Protein AF-A0A444I3M3-F1 (afdb_monomer)

Secondary structure (DSSP, 8-state):
---EEEE-------------SSSS-HHHHHHHHHHHHHHHTT--EEEEEEETTEEEEEETTSPPEEHHHHHHHHHHHHS---

Sequence (82 aa):
MSAIFVQAVADFGVFSGTRENRRLSQREKLEEAILNMATALGESQVERASSQSGMIYRVRPDSFQSASNTIVSLSRRLMPKI

Organism: Rhizobium leguminosarum (NCBI:txid384)

Mean predicted aligned error: 11.31 Å

Foldseek 3Di:
DAEDEDEDDDDDDDDDDDDDDDPDGPVRVLVVLLRVLLVVVVFRYKYWYADNVGIWIDGPPDDTDDSVVSNVVSVVVPDDPD

Nearest PDB structures (foldseek):
  4ecb-assembly1_B  TM=5.181E-01  e=6.532E+00  Schistosoma japonicum
  8ebt-assembly1_E  TM=3.480E-01  e=2.263E+00  Homo sapiens
  7zsb-assembly1_6  TM=2.972E-01  e=5.721E+00  Saccharomyces cerevisiae

Structure (mmCIF, N/CA/C/O backbone):
data_AF-A0A444I3M3-F1
#
_entry.id   AF-A0A444I3M3-F1
#
loop_
_atom_site.group_PDB
_atom_site.id
_atom_site.type_symbol
_atom_site.label_atom_id
_atom_site.label_alt_id
_atom_site.label_comp_id
_atom_site.label_asym_id
_atom_site.label_entity_id
_atom_site.label_seq_id
_atom_site.pdbx_PDB_ins_code
_atom_site.Cartn_x
_atom_site.Cartn_y
_atom_site.Cartn_z
_atom_site.occupancy
_atom_site.B_iso_or_equiv
_atom_site.auth_seq_id
_atom_site.auth_comp_id
_atom_site.auth_asym_id
_atom_site.auth_atom_id
_atom_site.pdbx_PDB_model_num
ATOM 1 N N . MET A 1 1 ? -12.936 9.298 3.250 1.00 40.19 1 MET A N 1
ATOM 2 C CA . MET A 1 1 ? -11.614 9.933 3.066 1.00 40.19 1 MET A CA 1
ATOM 3 C C . MET A 1 1 ? -10.934 9.221 1.914 1.00 40.19 1 MET A C 1
ATOM 5 O O . MET A 1 1 ? -10.949 7.999 1.914 1.00 40.19 1 MET A O 1
ATOM 9 N N . SER A 1 2 ? -10.431 9.956 0.926 1.00 33.59 2 SER A N 1
ATOM 10 C CA . SER A 1 2 ? -9.825 9.389 -0.284 1.00 33.59 2 SER A CA 1
ATOM 11 C C . SER A 1 2 ? -8.304 9.463 -0.156 1.00 33.59 2 SER A C 1
ATOM 13 O O . SER A 1 2 ? -7.777 10.551 0.065 1.00 33.59 2 SER A O 1
ATOM 15 N N . ALA A 1 3 ? -7.602 8.334 -0.254 1.00 35.62 3 ALA A N 1
ATOM 16 C CA . ALA A 1 3 ? -6.140 8.311 -0.260 1.00 35.62 3 ALA A CA 1
ATOM 17 C C . ALA A 1 3 ? -5.609 8.840 -1.607 1.00 35.62 3 ALA A C 1
ATOM 19 O O . ALA A 1 3 ? -6.138 8.499 -2.666 1.00 35.62 3 ALA A O 1
ATOM 20 N N . ILE A 1 4 ? -4.581 9.690 -1.570 1.00 40.03 4 ILE A N 1
ATOM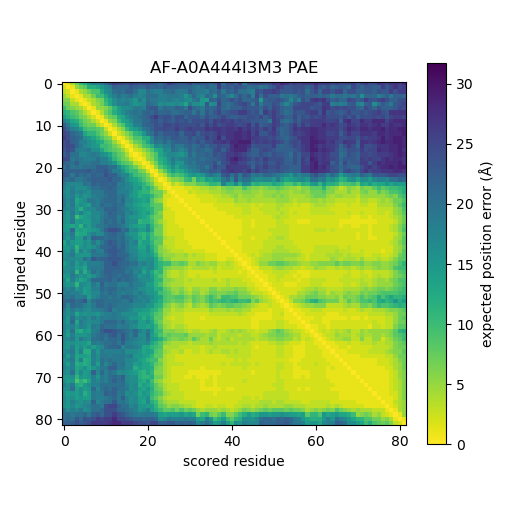 21 C CA . ILE A 1 4 ? -3.979 10.322 -2.754 1.00 40.03 4 ILE A CA 1
ATOM 22 C C . ILE A 1 4 ? -2.528 9.854 -2.865 1.00 40.03 4 ILE A C 1
ATOM 24 O O . ILE A 1 4 ? -1.785 9.888 -1.884 1.00 40.03 4 ILE A O 1
ATOM 28 N N . PHE A 1 5 ? -2.113 9.440 -4.062 1.00 38.28 5 PHE A N 1
ATOM 29 C CA . PHE A 1 5 ? -0.712 9.145 -4.346 1.00 38.28 5 PHE A CA 1
ATOM 30 C C . PHE A 1 5 ? 0.080 10.435 -4.579 1.00 38.28 5 PHE A C 1
ATOM 32 O O . PHE A 1 5 ? -0.273 11.238 -5.442 1.00 38.28 5 PHE A O 1
ATOM 39 N N . VAL A 1 6 ? 1.200 10.588 -3.870 1.00 39.41 6 VAL A N 1
ATOM 40 C CA . VAL A 1 6 ? 2.221 11.608 -4.155 1.00 39.41 6 VAL A CA 1
ATOM 41 C C . VAL A 1 6 ? 3.428 10.908 -4.779 1.00 39.41 6 VAL A C 1
ATOM 43 O O . VAL A 1 6 ? 3.919 9.917 -4.239 1.00 39.41 6 VAL A O 1
ATOM 46 N N . GLN A 1 7 ? 3.877 11.380 -5.944 1.00 35.84 7 GLN A N 1
ATOM 47 C CA . GLN A 1 7 ? 4.949 10.756 -6.723 1.00 35.84 7 GLN A CA 1
ATOM 48 C C . GLN A 1 7 ? 6.247 11.560 -6.593 1.00 35.84 7 GLN A C 1
ATOM 50 O O . GLN A 1 7 ? 6.317 12.694 -7.056 1.00 35.84 7 GLN A O 1
ATOM 55 N N . ALA A 1 8 ? 7.279 10.962 -5.996 1.00 36.84 8 ALA A N 1
ATOM 56 C CA . ALA A 1 8 ? 8.646 11.476 -6.065 1.00 36.84 8 ALA A CA 1
ATOM 57 C C . ALA A 1 8 ? 9.335 10.934 -7.331 1.00 36.84 8 ALA A C 1
ATOM 59 O O . ALA A 1 8 ? 9.310 9.727 -7.586 1.00 36.84 8 ALA A O 1
ATOM 60 N N . VAL A 1 9 ? 9.905 11.827 -8.144 1.00 37.94 9 VAL A N 1
ATOM 61 C CA . VAL A 1 9 ? 10.557 11.491 -9.420 1.00 37.94 9 VAL A CA 1
ATOM 62 C C . VAL A 1 9 ? 12.018 11.127 -9.158 1.00 37.94 9 VAL A C 1
ATOM 64 O O . VAL A 1 9 ? 12.767 11.942 -8.628 1.00 37.94 9 VAL A O 1
ATOM 67 N N . ALA A 1 10 ? 12.420 9.915 -9.533 1.00 39.09 10 ALA A N 1
ATOM 68 C CA . ALA A 1 10 ? 13.822 9.526 -9.644 1.00 39.09 10 ALA A CA 1
ATOM 69 C C . ALA A 1 10 ? 13.984 8.600 -10.858 1.00 39.09 10 ALA A C 1
ATOM 71 O O . ALA A 1 10 ? 13.241 7.626 -11.016 1.00 39.09 10 ALA A O 1
ATOM 72 N N . ASP A 1 11 ? 14.921 8.980 -11.719 1.00 41.97 11 ASP A N 1
ATOM 73 C CA . ASP A 1 11 ? 15.134 8.497 -13.078 1.00 41.97 11 ASP A CA 1
ATOM 74 C C . ASP A 1 11 ? 15.904 7.152 -13.176 1.00 41.97 11 ASP A C 1
ATOM 76 O O . ASP A 1 11 ? 16.837 6.897 -12.416 1.00 41.97 11 ASP A O 1
ATOM 80 N N . PHE A 1 12 ? 15.531 6.373 -14.208 1.00 49.38 12 PHE A N 1
ATOM 81 C CA . PHE A 1 12 ? 16.185 5.228 -14.893 1.00 49.38 12 PHE A CA 1
ATOM 82 C C . PHE A 1 12 ? 16.288 3.809 -14.267 1.00 49.38 12 PHE A C 1
ATOM 84 O O . PHE A 1 12 ? 16.809 3.608 -13.176 1.00 49.38 12 PHE A O 1
ATOM 91 N N . GLY A 1 13 ? 15.935 2.800 -15.099 1.00 40.41 13 GLY A N 1
ATOM 92 C CA . GLY A 1 13 ? 16.442 1.407 -15.059 1.00 40.41 13 GLY A CA 1
ATOM 93 C C . GLY A 1 13 ? 15.376 0.292 -15.136 1.00 40.41 13 GLY A C 1
ATOM 94 O O . GLY A 1 13 ? 14.596 0.127 -14.213 1.00 40.41 13 GLY A O 1
ATOM 95 N N . VAL A 1 14 ? 15.327 -0.480 -16.230 1.00 44.78 14 VAL A N 1
ATOM 96 C CA . VAL A 1 14 ? 14.237 -1.409 -16.641 1.00 44.78 14 VAL A CA 1
ATOM 97 C C . VAL A 1 14 ? 14.344 -2.825 -16.043 1.00 44.78 14 VAL A C 1
ATOM 99 O O . VAL A 1 14 ? 15.434 -3.381 -16.047 1.00 44.78 14 VAL A O 1
ATOM 102 N N . PHE A 1 15 ? 13.207 -3.475 -15.723 1.00 34.94 15 PHE A N 1
ATOM 103 C CA . PHE A 1 15 ? 13.049 -4.947 -15.748 1.00 34.94 15 PHE A CA 1
ATOM 104 C C . PHE A 1 15 ? 11.663 -5.384 -16.277 1.00 34.94 15 PHE A C 1
ATOM 106 O O . PHE A 1 15 ? 10.634 -4.783 -15.969 1.00 34.94 15 PHE A O 1
ATOM 113 N N . SER A 1 16 ? 11.654 -6.427 -17.114 1.00 41.50 16 SER A N 1
ATOM 114 C CA . SER A 1 16 ? 10.506 -7.003 -17.834 1.00 41.50 16 SER A CA 1
ATOM 115 C C . SER A 1 16 ? 9.632 -7.906 -16.949 1.00 41.50 16 SER A C 1
ATOM 117 O O . SER A 1 16 ? 10.150 -8.833 -16.332 1.00 41.50 16 SER A O 1
ATOM 119 N N . GLY A 1 17 ? 8.313 -7.676 -16.933 1.00 36.16 17 GLY A N 1
ATOM 120 C CA . GLY A 1 17 ? 7.337 -8.455 -16.156 1.00 36.16 17 GLY A CA 1
ATOM 121 C C . GLY A 1 17 ? 6.294 -9.188 -17.008 1.00 36.16 17 GLY A C 1
ATOM 122 O O . GLY A 1 17 ? 5.930 -8.747 -18.101 1.00 36.16 17 GLY A O 1
ATOM 123 N N . THR A 1 18 ? 5.809 -10.310 -16.474 1.00 33.66 18 THR A N 1
ATOM 124 C CA . THR A 1 18 ? 4.762 -11.185 -17.018 1.00 33.66 18 THR A CA 1
ATOM 125 C C . THR A 1 18 ? 3.459 -10.409 -17.252 1.00 33.66 18 THR A C 1
ATOM 127 O O . THR A 1 18 ? 2.910 -9.800 -16.335 1.00 33.66 18 THR A O 1
ATOM 130 N N . ARG A 1 19 ? 2.946 -10.412 -18.490 1.00 35.16 19 ARG A N 1
ATOM 131 C CA . ARG A 1 19 ? 1.680 -9.756 -18.856 1.00 35.16 19 ARG A CA 1
ATOM 132 C C . ARG A 1 19 ? 0.525 -10.745 -18.773 1.00 35.16 19 ARG A C 1
ATOM 134 O O . ARG A 1 19 ? 0.445 -11.654 -19.591 1.00 35.16 19 ARG A O 1
ATOM 141 N N . GLU A 1 20 ? -0.406 -10.497 -17.856 1.00 35.53 20 GLU A N 1
ATOM 142 C CA . GLU A 1 20 ? -1.732 -11.111 -17.887 1.00 35.53 20 GLU A CA 1
ATOM 143 C C . GLU A 1 20 ? -2.818 -10.068 -18.201 1.00 35.53 20 GLU A C 1
ATOM 145 O O . GLU A 1 20 ? -2.757 -8.901 -17.808 1.00 35.53 20 GLU A O 1
ATOM 150 N N . ASN A 1 21 ? -3.793 -10.517 -18.982 1.00 40.41 21 ASN A N 1
ATOM 151 C CA . ASN A 1 21 ? -4.678 -9.751 -19.845 1.00 40.41 21 ASN A CA 1
ATOM 152 C C . ASN A 1 21 ? -5.933 -9.270 -19.090 1.00 40.41 21 ASN A C 1
ATOM 154 O O . ASN A 1 21 ? -6.746 -10.105 -18.710 1.00 40.41 21 ASN A O 1
ATOM 158 N N . ARG A 1 22 ? -6.086 -7.953 -18.852 1.00 41.97 22 ARG A N 1
ATOM 159 C CA . ARG A 1 22 ? -7.357 -7.238 -18.544 1.00 41.97 22 ARG A CA 1
ATOM 160 C C . ARG A 1 22 ? -7.065 -5.766 -18.226 1.00 41.97 22 ARG A C 1
ATOM 162 O O . ARG A 1 22 ? -6.957 -5.450 -17.054 1.00 41.97 22 ARG A O 1
ATOM 169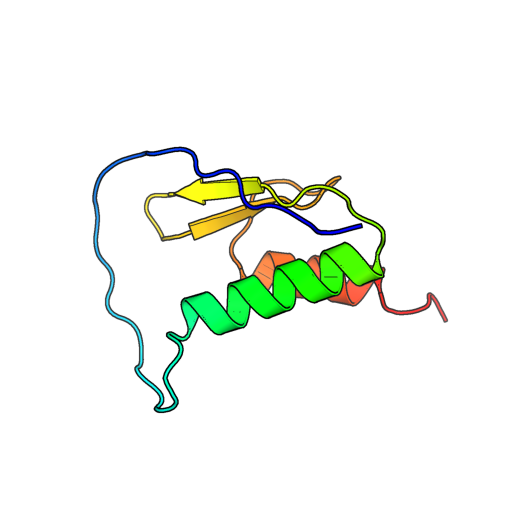 N N . ARG A 1 23 ? -6.926 -4.908 -19.250 1.00 51.78 23 ARG A N 1
ATOM 170 C CA . ARG A 1 23 ? -6.980 -3.413 -19.265 1.00 51.78 23 ARG A CA 1
ATOM 171 C C . ARG A 1 23 ? -6.213 -2.580 -18.202 1.00 51.78 23 ARG A C 1
ATOM 173 O O . ARG A 1 23 ? -6.099 -1.379 -18.386 1.00 51.78 23 ARG A O 1
ATOM 180 N N . LEU A 1 24 ? -5.659 -3.198 -17.168 1.00 51.50 24 LEU A N 1
ATOM 181 C CA . LEU A 1 24 ? -4.874 -2.666 -16.067 1.00 51.50 24 LEU A CA 1
ATOM 182 C C . LEU A 1 24 ? -3.591 -3.493 -16.008 1.00 51.50 24 LEU A C 1
ATOM 184 O O . LEU A 1 24 ? -3.624 -4.730 -16.001 1.00 51.50 24 LEU A O 1
ATOM 188 N N . SER A 1 25 ? -2.459 -2.810 -15.980 1.00 68.50 25 SER A N 1
ATOM 189 C CA . SER A 1 25 ? -1.157 -3.406 -15.725 1.00 68.50 25 SER A CA 1
ATOM 190 C C . SER A 1 25 ? -1.141 -4.094 -14.353 1.00 68.50 25 SER A C 1
ATOM 192 O O . SER A 1 25 ? -1.836 -3.692 -13.421 1.00 68.50 25 SER A O 1
ATOM 194 N N . GLN A 1 26 ? -0.319 -5.136 -14.202 1.00 69.88 26 GLN A N 1
ATOM 195 C CA . GLN A 1 26 ? -0.118 -5.823 -12.917 1.00 69.88 26 GLN A CA 1
ATOM 196 C C . GLN A 1 26 ? 0.215 -4.835 -11.785 1.00 69.88 26 GLN A C 1
ATOM 198 O O . GLN A 1 26 ? -0.249 -4.991 -10.661 1.00 69.88 26 GLN A O 1
ATOM 203 N N . ARG A 1 27 ? 0.961 -3.775 -12.115 1.00 73.12 27 ARG A N 1
ATOM 204 C CA . ARG A 1 27 ? 1.293 -2.670 -11.216 1.00 73.12 27 ARG A CA 1
ATOM 205 C C . ARG A 1 27 ? 0.051 -1.939 -10.704 1.00 73.12 27 ARG A C 1
ATOM 207 O O . ARG A 1 27 ? -0.065 -1.741 -9.504 1.00 73.12 27 ARG A O 1
ATOM 214 N N . GLU A 1 28 ? -0.873 -1.566 -11.586 1.00 74.62 28 GLU A N 1
ATOM 215 C CA . GLU A 1 28 ? -2.093 -0.838 -11.202 1.00 74.62 28 GLU A CA 1
ATOM 216 C C . GLU A 1 28 ? -2.972 -1.662 -10.260 1.00 74.62 28 GLU A C 1
ATOM 218 O O . GLU A 1 28 ? -3.470 -1.130 -9.275 1.00 74.62 28 GLU A O 1
ATOM 223 N N . 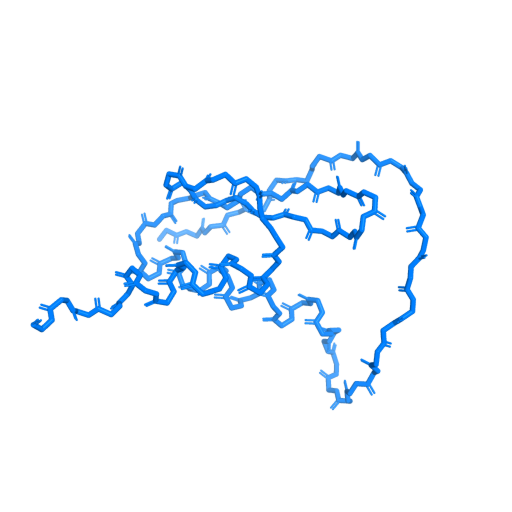LYS A 1 29 ? -3.075 -2.978 -10.487 1.00 80.56 29 LYS A N 1
ATOM 224 C CA . LYS A 1 29 ? -3.812 -3.878 -9.584 1.00 80.56 29 LYS A CA 1
ATOM 225 C C . LYS A 1 29 ? -3.191 -3.940 -8.184 1.00 80.56 29 LYS A C 1
ATOM 227 O O . LYS A 1 29 ? -3.910 -3.983 -7.190 1.00 80.56 29 LYS A O 1
ATOM 232 N N . LEU A 1 30 ? -1.860 -3.959 -8.099 1.00 84.88 30 LEU A N 1
ATOM 233 C CA . LEU A 1 30 ? -1.151 -3.969 -6.816 1.00 84.88 30 LEU A CA 1
ATOM 234 C C . LEU A 1 30 ? -1.300 -2.631 -6.082 1.00 84.88 30 LEU A C 1
ATOM 236 O O . LEU A 1 30 ? -1.515 -2.620 -4.874 1.00 84.88 30 LEU A O 1
ATOM 240 N N . GLU A 1 31 ? -1.231 -1.512 -6.805 1.00 86.19 31 GLU A N 1
ATOM 241 C CA . GLU A 1 31 ? -1.449 -0.176 -6.239 1.00 86.19 31 GLU A CA 1
ATOM 242 C C . GLU A 1 31 ? -2.871 -0.010 -5.701 1.00 86.19 31 GLU A C 1
ATOM 244 O O . GLU A 1 31 ? -3.049 0.477 -4.586 1.00 86.19 31 GLU A O 1
ATOM 249 N N . GLU A 1 32 ? -3.871 -0.471 -6.451 1.00 84.75 32 GLU A N 1
ATOM 250 C CA . GLU A 1 32 ? -5.270 -0.456 -6.024 1.00 84.75 32 GLU A CA 1
ATOM 251 C C . GLU A 1 32 ? -5.484 -1.299 -4.759 1.00 84.75 32 GLU A C 1
ATOM 253 O O . GLU A 1 32 ? -6.131 -0.849 -3.813 1.00 84.75 32 GLU A O 1
ATOM 258 N N . ALA A 1 33 ? -4.877 -2.488 -4.683 1.00 87.50 33 ALA A N 1
ATOM 259 C CA . ALA A 1 33 ? -4.941 -3.325 -3.487 1.00 87.50 33 ALA A CA 1
ATOM 260 C C . ALA A 1 33 ? -4.322 -2.630 -2.260 1.00 87.50 33 ALA A C 1
ATOM 262 O O . ALA A 1 33 ? -4.922 -2.637 -1.183 1.00 87.50 33 ALA A O 1
ATOM 263 N N . ILE A 1 34 ? -3.153 -1.997 -2.419 1.00 90.31 34 ILE A N 1
ATOM 264 C CA . ILE A 1 34 ? -2.485 -1.244 -1.346 1.00 90.31 34 ILE A CA 1
ATOM 265 C C . 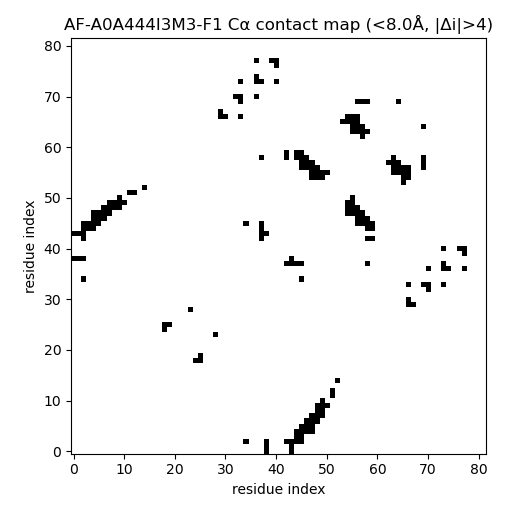ILE A 1 34 ? -3.367 -0.085 -0.871 1.00 90.31 34 ILE A C 1
ATOM 267 O O . ILE A 1 34 ? -3.567 0.058 0.334 1.00 90.31 34 ILE A O 1
ATOM 271 N N . LEU A 1 35 ? -3.929 0.711 -1.790 1.00 87.31 35 LEU A N 1
ATOM 272 C CA . LEU A 1 35 ? -4.823 1.819 -1.440 1.00 87.31 35 LEU A CA 1
ATOM 273 C C . LEU A 1 35 ? -6.070 1.344 -0.696 1.00 87.31 35 LEU A C 1
ATOM 275 O O . LEU A 1 35 ? -6.432 1.931 0.323 1.00 87.31 35 LEU A O 1
ATOM 279 N N . ASN A 1 36 ? -6.718 0.284 -1.180 1.00 87.00 36 ASN A N 1
ATOM 280 C CA . ASN A 1 36 ? -7.934 -0.241 -0.565 1.00 87.00 36 ASN A CA 1
ATOM 281 C C . ASN A 1 36 ? -7.661 -0.758 0.853 1.00 87.00 36 ASN A C 1
ATOM 283 O O . ASN A 1 36 ? -8.421 -0.457 1.772 1.00 87.00 36 ASN A O 1
ATOM 287 N N . MET A 1 37 ? -6.553 -1.474 1.061 1.00 90.00 37 MET A N 1
ATOM 288 C CA . MET A 1 37 ? -6.186 -1.969 2.391 1.00 90.00 37 MET A CA 1
ATOM 289 C C . MET A 1 37 ? -5.749 -0.853 3.340 1.00 90.00 37 MET A C 1
ATOM 291 O O . MET A 1 37 ? -6.143 -0.859 4.503 1.00 90.00 37 MET A O 1
ATOM 295 N N . ALA A 1 38 ? -4.982 0.126 2.856 1.00 87.56 38 ALA A N 1
ATOM 296 C CA . ALA A 1 38 ? -4.624 1.306 3.639 1.00 87.56 38 ALA A CA 1
ATOM 297 C C . ALA A 1 38 ? -5.884 2.086 4.057 1.00 87.56 38 ALA A C 1
ATOM 299 O O . ALA A 1 38 ? -6.045 2.422 5.228 1.00 87.56 38 ALA A O 1
ATOM 300 N N . THR A 1 39 ? -6.831 2.269 3.133 1.00 86.06 39 THR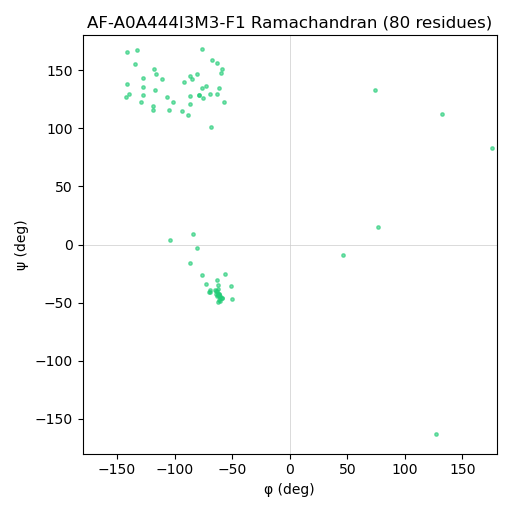 A N 1
ATOM 301 C CA . THR A 1 39 ? -8.119 2.925 3.406 1.00 86.06 39 THR A CA 1
ATOM 302 C C . THR A 1 39 ? -8.934 2.153 4.444 1.00 86.06 39 THR A C 1
ATOM 304 O O . THR A 1 39 ? -9.483 2.759 5.361 1.00 86.06 39 THR A O 1
ATOM 307 N N . ALA A 1 40 ? -8.986 0.821 4.345 1.00 87.44 40 ALA A N 1
ATOM 308 C CA . ALA A 1 40 ? -9.676 -0.024 5.320 1.00 87.44 40 ALA A CA 1
ATOM 309 C C . ALA A 1 40 ? -9.055 0.061 6.726 1.00 87.44 40 ALA A C 1
ATOM 311 O O . ALA A 1 40 ? -9.770 -0.040 7.719 1.00 87.44 40 ALA A O 1
ATOM 312 N N . LEU A 1 41 ? -7.742 0.298 6.817 1.00 88.19 41 LEU A N 1
ATOM 313 C CA . LEU A 1 41 ? -7.030 0.550 8.074 1.00 88.19 41 LEU A CA 1
ATOM 314 C C . LEU A 1 41 ? -7.169 1.995 8.585 1.00 88.19 41 LEU A C 1
ATOM 316 O O . LEU A 1 41 ? -6.662 2.303 9.661 1.00 88.19 41 LEU A O 1
ATOM 320 N N . GLY A 1 42 ? -7.842 2.878 7.841 1.00 86.12 42 GLY A N 1
ATOM 321 C CA . GLY A 1 42 ? -7.979 4.294 8.187 1.00 86.12 42 GLY A CA 1
ATOM 322 C C . GLY A 1 42 ? -6.731 5.133 7.898 1.00 86.12 42 GLY A C 1
ATOM 323 O O . GLY A 1 42 ? -6.622 6.256 8.387 1.00 86.12 42 GLY A O 1
ATOM 324 N N . GLU A 1 43 ? -5.793 4.616 7.105 1.00 86.75 43 GLU A N 1
ATOM 325 C CA . GLU A 1 43 ? -4.583 5.339 6.724 1.00 86.75 43 GLU A CA 1
ATOM 326 C C . GLU A 1 43 ? -4.909 6.400 5.672 1.00 86.75 43 GLU A C 1
ATOM 328 O O . GLU A 1 43 ? -5.490 6.123 4.622 1.00 86.75 43 GLU A O 1
ATOM 333 N N . SER A 1 44 ? -4.520 7.642 5.952 1.00 77.44 44 SER A N 1
ATOM 334 C CA . SER A 1 44 ? -4.825 8.788 5.090 1.00 77.44 44 SER A CA 1
ATOM 335 C C . SER A 1 44 ? -3.804 8.997 3.973 1.00 77.44 44 SER A C 1
ATOM 337 O O . SER A 1 44 ? -4.079 9.730 3.021 1.00 77.44 44 SER A O 1
ATOM 339 N N . GLN A 1 45 ? -2.625 8.375 4.079 1.00 79.44 45 GLN A N 1
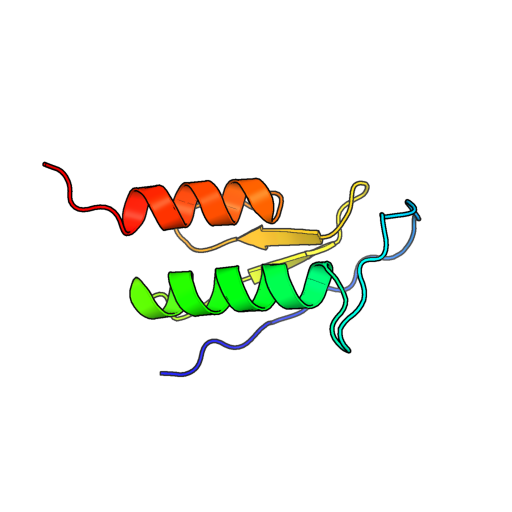ATOM 340 C CA . GLN A 1 45 ? -1.509 8.589 3.164 1.00 79.44 45 GLN A CA 1
ATOM 341 C C . GLN A 1 45 ? -0.794 7.281 2.827 1.00 79.44 45 GLN A C 1
ATOM 343 O O . GLN A 1 45 ? -0.371 6.530 3.706 1.00 79.44 45 GLN A O 1
ATOM 348 N N . VAL A 1 46 ? -0.605 7.064 1.526 1.00 84.50 46 VAL A N 1
ATOM 349 C CA . VAL A 1 46 ? 0.272 6.034 0.970 1.00 84.50 46 VAL A CA 1
ATOM 350 C C . VAL A 1 46 ? 1.335 6.750 0.155 1.00 84.50 46 VAL A C 1
ATOM 352 O O . VAL A 1 46 ? 1.039 7.412 -0.839 1.00 84.50 46 VAL A O 1
ATOM 355 N N . GLU A 1 47 ? 2.584 6.638 0.584 1.00 85.12 47 GLU A N 1
ATOM 356 C CA . GLU A 1 47 ? 3.706 7.247 -0.115 1.00 85.12 47 GLU A CA 1
ATOM 357 C C . GLU A 1 47 ? 4.294 6.250 -1.119 1.00 85.12 47 GLU A C 1
ATOM 359 O O . GLU A 1 47 ? 4.425 5.059 -0.824 1.00 85.12 47 GLU A O 1
ATOM 364 N N . ARG A 1 48 ? 4.670 6.731 -2.307 1.00 85.75 48 ARG A N 1
ATOM 365 C CA . ARG A 1 48 ? 5.267 5.916 -3.372 1.00 85.75 48 ARG A CA 1
ATOM 366 C C . ARG A 1 48 ? 6.576 6.537 -3.845 1.00 85.75 4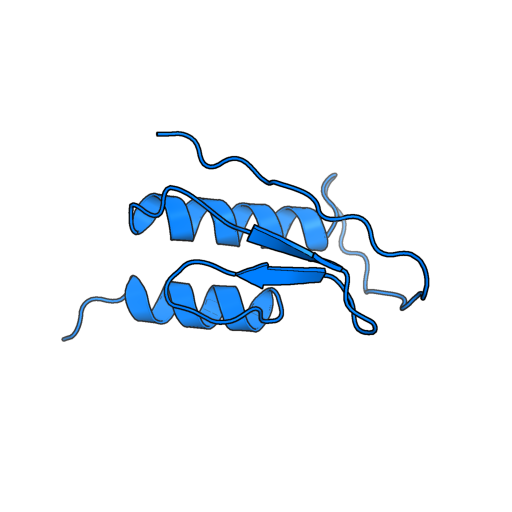8 ARG A C 1
ATOM 368 O O . ARG A 1 48 ? 6.627 7.734 -4.123 1.00 85.75 48 ARG A O 1
ATOM 375 N N . ALA A 1 49 ? 7.601 5.709 -4.010 1.00 83.00 49 ALA A N 1
ATOM 376 C CA . ALA A 1 49 ? 8.893 6.106 -4.556 1.00 83.00 49 ALA A CA 1
ATOM 377 C C . ALA A 1 49 ? 9.393 5.093 -5.597 1.00 83.00 49 ALA A C 1
ATOM 379 O O . ALA A 1 49 ? 9.017 3.920 -5.579 1.00 83.00 49 ALA A O 1
ATOM 380 N N . SER A 1 50 ? 10.248 5.560 -6.505 1.00 84.88 50 SER A N 1
ATOM 381 C CA . SER A 1 50 ? 11.002 4.698 -7.417 1.00 84.88 50 SER A CA 1
ATOM 382 C C . SER A 1 50 ? 12.283 4.214 -6.731 1.00 84.88 50 SER A C 1
ATOM 384 O O . SER A 1 50 ? 12.911 4.964 -5.984 1.00 84.88 50 SER A O 1
ATOM 386 N N . SER A 1 51 ? 12.677 2.970 -6.982 1.00 80.38 51 SER A N 1
ATOM 387 C CA . SER A 1 51 ? 13.947 2.380 -6.547 1.00 80.38 51 SER A CA 1
ATOM 388 C C . SER A 1 51 ? 14.618 1.663 -7.718 1.00 80.38 51 SER A C 1
ATOM 390 O O . SER A 1 51 ? 13.966 1.384 -8.724 1.00 80.38 51 SER A O 1
ATOM 392 N N . GLN A 1 52 ? 15.892 1.284 -7.569 1.00 76.69 52 GLN A N 1
ATOM 393 C CA . GLN A 1 52 ? 16.611 0.516 -8.596 1.00 76.69 52 GLN A CA 1
ATOM 394 C C . GLN A 1 52 ? 15.920 -0.804 -8.988 1.00 76.69 52 GLN A C 1
ATOM 396 O O . GLN A 1 52 ? 16.135 -1.279 -10.098 1.00 76.69 52 GLN A O 1
ATOM 401 N N . SER A 1 53 ? 15.100 -1.405 -8.112 1.00 71.50 53 SER A N 1
ATOM 402 C CA . SER A 1 53 ? 14.401 -2.672 -8.391 1.00 71.50 53 SER A CA 1
ATOM 403 C C . SER A 1 53 ? 12.910 -2.515 -8.719 1.00 71.50 53 SER A C 1
ATOM 405 O O . SER A 1 53 ? 12.216 -3.514 -8.910 1.00 71.50 53 SER A O 1
ATOM 407 N N . GLY A 1 54 ? 12.404 -1.280 -8.804 1.00 77.00 54 GLY A N 1
ATOM 408 C CA . GLY A 1 54 ? 11.001 -0.981 -9.093 1.00 77.00 54 GLY A CA 1
ATOM 409 C C . GLY A 1 54 ? 10.353 -0.046 -8.073 1.00 77.00 54 GLY A C 1
ATOM 410 O O . GLY A 1 54 ? 11.032 0.649 -7.317 1.00 77.00 54 GLY A O 1
ATOM 411 N N . MET A 1 55 ? 9.020 -0.007 -8.060 1.00 83.81 55 MET A N 1
ATOM 412 C CA . MET A 1 55 ? 8.261 0.863 -7.157 1.00 83.81 55 MET A CA 1
ATOM 413 C C . MET A 1 55 ? 8.244 0.318 -5.729 1.00 83.81 55 MET A C 1
ATOM 415 O O . MET A 1 55 ? 7.957 -0.861 -5.501 1.00 83.81 55 MET A O 1
ATOM 419 N N . ILE A 1 56 ? 8.491 1.212 -4.776 1.00 88.81 56 ILE A N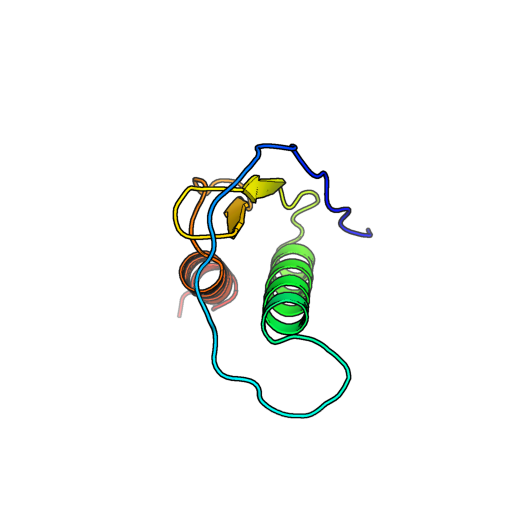 1
ATOM 420 C CA . ILE A 1 56 ? 8.374 0.957 -3.345 1.00 88.81 56 ILE A CA 1
ATOM 421 C C . ILE A 1 56 ? 7.279 1.836 -2.744 1.00 88.81 56 ILE A C 1
ATOM 423 O O . ILE A 1 56 ? 7.043 2.968 -3.172 1.00 88.81 56 ILE A O 1
ATOM 427 N N . TYR A 1 57 ? 6.613 1.294 -1.736 1.00 89.06 57 TYR A N 1
ATOM 428 C CA . TYR A 1 57 ? 5.441 1.868 -1.102 1.00 89.06 57 TYR A CA 1
ATOM 429 C C . TYR A 1 57 ? 5.663 1.935 0.398 1.00 89.06 57 TYR A C 1
ATOM 431 O O . TYR A 1 57 ? 6.256 1.036 0.997 1.00 89.06 57 TYR A O 1
ATOM 439 N N . ARG A 1 58 ? 5.166 3.005 1.003 1.00 89.44 58 ARG A N 1
ATOM 440 C CA . ARG A 1 58 ? 5.173 3.204 2.444 1.00 89.44 58 ARG A CA 1
ATOM 441 C C . ARG A 1 58 ? 3.770 3.560 2.902 1.00 89.44 58 ARG A C 1
ATOM 443 O O . ARG A 1 58 ? 3.202 4.559 2.468 1.00 89.44 58 ARG A O 1
ATOM 450 N N . VAL A 1 59 ? 3.247 2.753 3.816 1.00 90.31 59 VAL A N 1
ATOM 451 C CA . VAL A 1 59 ? 2.027 3.044 4.568 1.00 90.31 59 VAL A CA 1
ATOM 452 C C . VAL A 1 59 ? 2.433 3.094 6.027 1.00 90.31 59 VAL A C 1
ATOM 454 O O . VAL A 1 59 ? 2.982 2.122 6.540 1.00 90.31 59 VAL A O 1
ATOM 457 N N . ARG A 1 60 ? 2.247 4.237 6.688 1.00 84.75 60 ARG A N 1
ATOM 458 C CA . ARG A 1 60 ? 2.749 4.404 8.057 1.00 84.75 60 ARG A CA 1
ATOM 459 C C . ARG A 1 60 ? 2.120 3.354 8.991 1.00 84.75 60 ARG A C 1
ATOM 461 O O . ARG A 1 60 ? 1.000 2.907 8.744 1.00 84.75 60 ARG A O 1
ATOM 468 N N . PRO A 1 61 ? 2.855 2.891 10.016 1.00 85.69 61 PRO A N 1
ATOM 469 C CA . PRO A 1 61 ? 4.215 3.284 10.411 1.00 85.69 61 PRO A CA 1
ATOM 470 C C . PRO A 1 61 ? 5.350 2.558 9.655 1.00 85.69 61 PRO A C 1
ATOM 472 O O . PRO A 1 61 ? 6.506 2.688 10.050 1.00 85.69 61 PRO A O 1
ATOM 475 N N . ASP A 1 62 ? 5.056 1.795 8.599 1.00 86.50 62 ASP A N 1
ATOM 476 C CA . ASP A 1 62 ? 6.056 0.955 7.934 1.00 86.50 62 ASP A CA 1
ATOM 477 C C . ASP A 1 62 ? 7.138 1.776 7.204 1.00 86.50 62 ASP A C 1
ATOM 479 O O . ASP A 1 62 ? 6.957 2.947 6.856 1.00 86.50 62 ASP A O 1
ATOM 483 N N . SER A 1 63 ? 8.292 1.154 6.947 1.00 89.62 63 SER A N 1
ATOM 484 C CA . SER A 1 63 ? 9.306 1.674 6.022 1.00 89.62 63 SER A CA 1
ATOM 485 C C . SER A 1 63 ? 8.891 1.448 4.561 1.00 89.62 63 SER A C 1
ATOM 487 O O . SER A 1 63 ? 7.951 0.703 4.281 1.00 89.62 63 SER A O 1
ATOM 489 N N . PHE A 1 64 ? 9.587 2.082 3.609 1.00 90.19 64 PHE A N 1
ATOM 490 C CA . PHE A 1 64 ? 9.368 1.797 2.188 1.00 90.19 64 PHE A CA 1
ATOM 491 C C . PHE A 1 64 ? 9.718 0.343 1.856 1.00 90.19 64 PHE A C 1
ATOM 493 O O . PHE A 1 64 ? 10.808 -0.129 2.177 1.00 90.19 64 PHE A O 1
ATOM 500 N N . GLN A 1 65 ? 8.799 -0.355 1.194 1.00 90.50 65 GLN A N 1
ATOM 501 C CA . GLN A 1 65 ? 8.918 -1.771 0.848 1.00 90.50 65 GLN A CA 1
ATOM 502 C C . GLN A 1 65 ? 8.348 -2.041 -0.550 1.00 90.50 65 GLN A C 1
ATOM 504 O O . GLN A 1 65 ? 7.650 -1.205 -1.117 1.00 90.50 65 GLN A O 1
ATOM 509 N N . SER A 1 66 ? 8.639 -3.207 -1.129 1.00 90.75 66 SER A N 1
ATOM 510 C CA . SER A 1 66 ? 8.011 -3.627 -2.389 1.00 90.75 66 SER A CA 1
ATOM 511 C C . SER A 1 66 ? 6.495 -3.789 -2.226 1.00 90.75 66 SER A C 1
ATOM 513 O O . SER A 1 66 ? 6.017 -4.071 -1.128 1.00 90.75 66 SER A O 1
ATOM 515 N N . ALA A 1 67 ? 5.742 -3.686 -3.327 1.00 89.81 67 ALA A N 1
ATOM 516 C CA . ALA A 1 67 ? 4.282 -3.820 -3.304 1.00 89.81 67 ALA A CA 1
ATOM 517 C C . ALA A 1 67 ? 3.804 -5.081 -2.564 1.00 89.81 67 ALA A C 1
ATOM 519 O O . ALA A 1 67 ? 2.928 -5.004 -1.707 1.00 89.81 67 ALA A O 1
ATOM 520 N N . SER A 1 68 ? 4.414 -6.235 -2.847 1.00 89.69 68 SER A N 1
ATOM 521 C CA . SER A 1 68 ? 4.062 -7.505 -2.205 1.00 89.69 68 SER A CA 1
ATOM 522 C C . SER A 1 68 ? 4.280 -7.473 -0.691 1.00 89.69 68 SER A C 1
ATOM 524 O O . SER A 1 68 ? 3.424 -7.934 0.059 1.00 89.69 68 SER A O 1
ATOM 526 N N . ASN A 1 69 ? 5.390 -6.894 -0.228 1.00 91.38 69 ASN A N 1
ATOM 527 C CA . ASN A 1 69 ? 5.684 -6.793 1.201 1.00 91.38 69 ASN A CA 1
ATOM 528 C C . ASN A 1 69 ? 4.737 -5.812 1.898 1.00 91.38 69 ASN A C 1
ATOM 530 O O . ASN A 1 69 ? 4.240 -6.108 2.983 1.00 91.38 69 ASN A O 1
ATOM 534 N N . THR A 1 70 ? 4.414 -4.693 1.245 1.00 92.81 70 THR A N 1
ATOM 535 C CA . THR A 1 70 ? 3.399 -3.754 1.730 1.00 92.81 70 THR A CA 1
ATOM 536 C C . THR A 1 70 ? 2.044 -4.445 1.870 1.00 92.81 70 THR A C 1
ATOM 538 O O . THR A 1 70 ? 1.417 -4.336 2.918 1.00 92.81 70 THR A O 1
ATOM 541 N N . ILE A 1 71 ? 1.614 -5.223 0.871 1.00 92.81 71 ILE A N 1
ATOM 542 C CA . ILE A 1 71 ? 0.359 -5.988 0.923 1.00 92.81 71 ILE A CA 1
ATOM 543 C C . ILE A 1 71 ? 0.355 -6.963 2.105 1.00 92.81 71 ILE A C 1
ATOM 545 O O . ILE A 1 71 ? -0.620 -7.002 2.849 1.00 92.81 71 ILE A O 1
ATOM 549 N N . VAL A 1 72 ? 1.445 -7.706 2.323 1.00 93.44 72 VAL A N 1
ATOM 550 C CA . VAL A 1 72 ? 1.563 -8.647 3.452 1.00 93.44 72 VAL A CA 1
ATOM 551 C C . VAL A 1 72 ? 1.549 -7.924 4.804 1.00 93.44 72 VAL A C 1
ATOM 553 O O . VAL A 1 72 ? 0.949 -8.414 5.762 1.00 93.44 72 VAL A O 1
ATOM 556 N N . SER A 1 73 ? 2.193 -6.758 4.908 1.00 93.12 73 SER A N 1
ATOM 557 C CA . SER A 1 73 ? 2.152 -5.944 6.129 1.00 93.12 73 SER A CA 1
ATOM 558 C C . SER A 1 73 ? 0.724 -5.481 6.429 1.00 93.12 73 SER A C 1
ATOM 560 O O . SER A 1 73 ? 0.203 -5.701 7.525 1.00 93.12 73 SER A O 1
ATOM 562 N N . LEU A 1 74 ? 0.045 -4.920 5.425 1.00 92.00 74 LEU A N 1
ATOM 563 C CA . LEU A 1 74 ? -1.329 -4.437 5.558 1.00 92.00 74 LEU A CA 1
ATOM 564 C C . LEU A 1 74 ? -2.309 -5.576 5.849 1.00 92.00 74 LEU A C 1
ATOM 566 O O . LEU A 1 74 ? -3.175 -5.423 6.708 1.00 92.00 74 LEU A O 1
ATOM 570 N N . SER A 1 75 ? -2.150 -6.737 5.209 1.00 91.62 75 SER A N 1
ATOM 571 C CA . SER A 1 75 ? -3.007 -7.894 5.468 1.00 91.62 75 SER A CA 1
ATOM 572 C C . SER A 1 75 ? -2.873 -8.368 6.914 1.00 91.62 75 SER A C 1
ATOM 574 O O . SER A 1 75 ? -3.881 -8.614 7.567 1.00 91.62 75 SER A O 1
ATOM 576 N N . ARG A 1 76 ? -1.649 -8.425 7.461 1.00 91.38 76 ARG A N 1
ATOM 577 C CA . ARG A 1 76 ? -1.419 -8.775 8.875 1.00 91.38 76 ARG A CA 1
ATOM 578 C C . ARG A 1 76 ? -2.059 -7.781 9.837 1.00 91.38 76 ARG A C 1
ATOM 580 O O . ARG A 1 76 ? -2.517 -8.185 10.898 1.00 91.38 76 ARG A O 1
ATOM 587 N N . ARG A 1 77 ? -2.083 -6.497 9.479 1.00 89.56 77 ARG A N 1
ATOM 588 C CA . ARG A 1 77 ? -2.721 -5.441 10.278 1.00 89.56 77 ARG A CA 1
ATOM 589 C C . ARG A 1 77 ? -4.248 -5.506 10.223 1.00 89.56 77 ARG A C 1
ATOM 591 O O . ARG A 1 77 ? -4.891 -5.169 11.209 1.00 89.56 77 ARG A O 1
ATOM 598 N N . LEU A 1 78 ? -4.813 -5.920 9.088 1.00 87.75 78 LEU A N 1
ATOM 599 C CA . LEU A 1 78 ? -6.257 -6.090 8.896 1.00 87.75 78 LEU A CA 1
ATOM 600 C C . LEU A 1 78 ? -6.806 -7.354 9.563 1.00 87.75 78 LEU A C 1
ATOM 602 O O . LEU A 1 78 ? -7.991 -7.407 9.886 1.00 87.75 78 LEU A O 1
ATO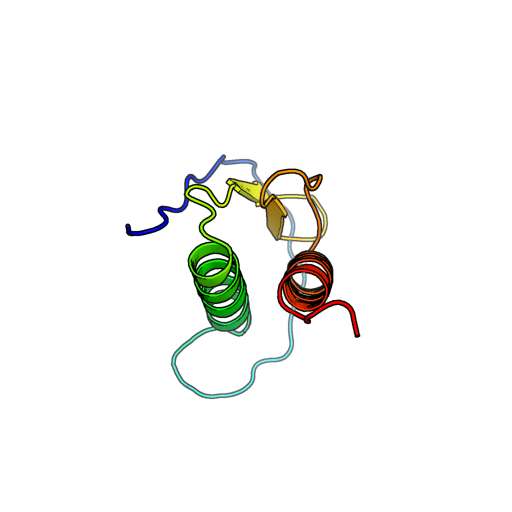M 606 N N . MET A 1 79 ? -5.974 -8.379 9.749 1.00 89.00 79 MET A N 1
ATOM 607 C CA . MET A 1 79 ? -6.407 -9.598 10.420 1.00 89.00 79 MET A CA 1
ATOM 608 C C . MET A 1 79 ? -6.656 -9.328 11.913 1.00 89.00 79 MET A C 1
ATOM 610 O O . MET A 1 79 ? -5.779 -8.785 12.591 1.00 89.00 79 MET A O 1
ATOM 614 N N . PRO A 1 80 ? -7.823 -9.724 12.455 1.00 70.38 80 PRO A N 1
ATOM 615 C CA . PRO A 1 80 ? -8.056 -9.659 13.889 1.00 70.38 80 PRO A CA 1
ATOM 616 C C . PRO A 1 80 ? -7.037 -10.553 14.602 1.00 70.38 80 PRO A C 1
ATOM 618 O O . PRO A 1 80 ? -6.787 -11.683 14.177 1.00 70.38 80 PRO A O 1
ATOM 621 N N . LYS A 1 81 ? -6.437 -10.047 15.684 1.00 60.94 81 LYS A N 1
ATOM 622 C CA . LYS A 1 81 ? -5.655 -10.882 16.602 1.00 60.94 81 LYS A CA 1
ATOM 623 C C . LYS A 1 81 ? -6.642 -11.810 17.308 1.00 60.94 81 LYS A C 1
ATOM 625 O O . LYS A 1 81 ? -7.383 -11.347 18.170 1.00 60.94 81 LYS A O 1
ATOM 630 N N . ILE A 1 82 ? -6.702 -13.058 16.853 1.00 52.47 82 ILE A N 1
ATOM 631 C CA . ILE A 1 82 ? -7.430 -14.148 17.514 1.00 52.47 82 ILE A CA 1
ATOM 632 C C . ILE A 1 82 ? -6.640 -14.569 18.751 1.00 52.47 82 ILE A C 1
ATOM 634 O O . ILE A 1 82 ? -5.395 -14.654 18.633 1.00 52.47 82 ILE A O 1
#

pLDDT: mean 71.41, std 21.61, range [33.59, 93.44]

Solvent-accessible surface area (backbone atoms only — not comparable to full-atom values): 5260 Å² total; per-residue (Å²): 136,82,67,56,83,52,81,58,90,68,86,84,76,90,83,92,76,91,86,71,94,66,104,52,55,73,64,55,56,51,51,51,51,45,52,53,49,37,48,74,72,69,44,69,54,45,44,42,40,62,50,85,92,45,64,28,34,25,49,80,93,52,68,76,29,46,61,68,56,43,44,54,52,47,52,60,68,70,46,78,88,125

Radius of gyration: 13.41 Å; Cα contacts (8 Å, |Δi|>4): 102; chains: 1; bounding box: 28×26×37 Å